Protein AF-A0A2V6U137-F1 (afdb_monomer)

Solvent-accessible surface area (backbone atoms only — not comparable to full-atom values): 7036 Å² total; per-residue (Å²): 137,81,88,84,94,75,87,90,84,85,84,79,81,77,67,94,67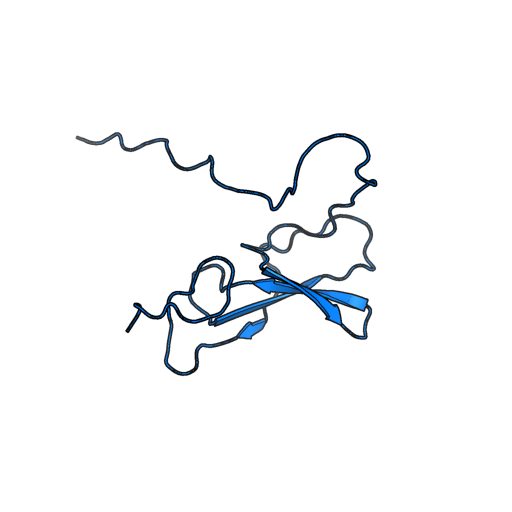,78,74,93,78,88,84,77,72,92,76,80,63,59,64,43,59,69,60,67,76,71,48,80,46,70,47,99,87,61,27,41,34,37,34,20,53,25,87,84,58,71,28,49,19,28,39,38,76,40,72,68,88,54,87,64,59,40,82,39,69,83,53,81,66,51,72,38,72,46,96,84,54,76,62,59,54,39,89,96,51,73,49,69,33,88,87,65,121

Secondary structure (DSSP, 8-state):
----------S----------S-PPP----EE--SS--EEEE-TTSPEEEEE--TTS-SSEEEEEE-SSSSSPEE-TT---EEE--BTB---B-TTSSSBPTT--

pLDDT: mean 73.42, std 18.9, range [32.53, 94.38]

Sequence (105 aa):
MRAELGALSLAAVAAFVGGAAAGRPPADVVATGIARPLQLALDPEGRLVVLGPGAAGDAAGEIVRVPLDRGGGLDLSGAPRVRIPFARGPRPFSLGSLAVEPRSG

Radius of gyration: 17.19 Å; Cα contacts (8 Å, |Δi|>4): 142; chains: 1; bounding box: 58×29×42 Å

Mean predicted aligned error: 12.32 Å

Structure (mmCIF, N/CA/C/O backbone):
data_AF-A0A2V6U137-F1
#
_entry.id   AF-A0A2V6U137-F1
#
loop_
_atom_site.group_PDB
_atom_site.id
_atom_site.type_symbol
_atom_site.label_atom_id
_atom_site.label_alt_id
_atom_site.label_comp_id
_atom_site.label_asym_id
_atom_site.label_entity_id
_atom_site.label_seq_id
_atom_site.pdbx_PDB_ins_code
_atom_site.Cartn_x
_atom_site.Cartn_y
_atom_site.Cartn_z
_atom_site.occupancy
_atom_site.B_iso_or_equiv
_atom_site.auth_seq_id
_atom_site.auth_comp_id
_atom_site.auth_asym_id
_atom_site.auth_atom_id
_atom_site.pdbx_PDB_model_num
ATOM 1 N N . MET A 1 1 ? -40.693 -0.733 -10.929 1.00 37.34 1 MET A N 1
ATOM 2 C CA . MET A 1 1 ? -40.107 -0.117 -12.141 1.00 37.34 1 MET A CA 1
ATOM 3 C C . MET A 1 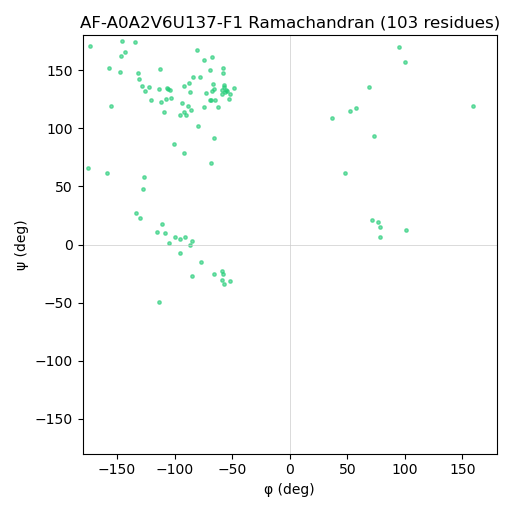1 ? -38.858 0.629 -11.664 1.00 37.34 1 MET A C 1
ATOM 5 O O . MET A 1 1 ? -39.018 1.657 -11.035 1.00 37.34 1 MET A O 1
ATOM 9 N N . ARG A 1 2 ? -37.725 -0.042 -11.405 1.00 40.25 2 ARG A N 1
ATOM 10 C CA . ARG A 1 2 ? -36.623 -0.459 -12.305 1.00 40.25 2 ARG A CA 1
ATOM 11 C C . ARG A 1 2 ? -36.039 0.682 -13.155 1.00 40.25 2 ARG A C 1
ATOM 13 O O . ARG A 1 2 ? -36.725 1.119 -14.065 1.00 40.25 2 ARG A O 1
ATOM 20 N N . ALA A 1 3 ? -34.756 0.966 -12.867 1.00 42.12 3 ALA A N 1
ATOM 21 C CA . ALA A 1 3 ? -33.736 1.688 -13.648 1.00 42.12 3 ALA A CA 1
ATOM 22 C C . ALA A 1 3 ? -34.010 3.207 -13.808 1.00 42.12 3 ALA A C 1
ATOM 24 O O . ALA A 1 3 ? -35.149 3.596 -13.989 1.00 42.12 3 ALA A O 1
ATOM 25 N N . GLU A 1 4 ? -33.080 4.154 -13.657 1.00 38.41 4 GLU A N 1
ATOM 26 C CA . GLU A 1 4 ? -31.678 4.189 -14.078 1.00 38.41 4 GLU A CA 1
ATOM 27 C C . GLU A 1 4 ? -30.875 5.161 -13.185 1.00 38.41 4 GLU A C 1
ATOM 29 O O . GLU A 1 4 ? -31.150 6.354 -13.136 1.00 38.41 4 GLU A O 1
ATOM 34 N N . LEU A 1 5 ? -29.865 4.657 -12.475 1.00 41.91 5 LEU A N 1
ATOM 35 C CA . LEU A 1 5 ? -28.780 5.453 -11.880 1.00 41.91 5 LEU A CA 1
ATOM 36 C C . LEU A 1 5 ? -27.475 4.829 -12.380 1.00 41.91 5 LEU A C 1
ATOM 38 O O . LEU A 1 5 ? -26.688 4.257 -11.630 1.00 41.91 5 LEU A O 1
ATOM 42 N N . GLY A 1 6 ? -27.343 4.796 -13.703 1.00 42.28 6 GLY A N 1
ATOM 43 C CA . GLY A 1 6 ? -26.193 4.259 -14.409 1.00 42.28 6 GLY A CA 1
ATOM 44 C C . GLY A 1 6 ? -25.359 5.402 -14.961 1.00 42.28 6 GLY A C 1
ATOM 45 O O . GLY A 1 6 ? -25.897 6.300 -15.593 1.00 42.28 6 GLY A O 1
ATOM 46 N N . ALA A 1 7 ? -24.051 5.304 -14.748 1.00 41.88 7 ALA A N 1
ATOM 47 C CA . ALA A 1 7 ? -23.009 6.161 -15.300 1.00 41.88 7 ALA A CA 1
ATOM 48 C C . ALA A 1 7 ? -22.938 7.569 -14.702 1.00 41.88 7 ALA A C 1
ATOM 50 O O . ALA A 1 7 ? -23.581 8.482 -15.189 1.00 41.88 7 ALA A O 1
ATOM 51 N N . LEU A 1 8 ? -22.087 7.741 -13.683 1.00 40.31 8 LEU A N 1
ATOM 52 C CA . LEU A 1 8 ? -21.220 8.920 -13.510 1.00 40.31 8 LEU A CA 1
ATOM 53 C C . LEU A 1 8 ? -20.304 8.716 -12.286 1.00 40.31 8 LEU A C 1
ATOM 55 O O . LEU A 1 8 ? -20.407 9.418 -11.289 1.00 40.31 8 LEU A O 1
ATOM 59 N N . SER A 1 9 ? -19.384 7.747 -12.335 1.00 41.56 9 SER A N 1
ATOM 60 C CA . SER A 1 9 ? -18.204 7.787 -11.450 1.00 41.56 9 SER A CA 1
ATOM 61 C C . SER A 1 9 ? -17.045 6.934 -11.983 1.00 41.56 9 SER A C 1
ATOM 63 O O . SER A 1 9 ? -16.624 5.968 -11.354 1.00 41.56 9 SER A O 1
ATOM 65 N N . LEU A 1 10 ? -16.515 7.262 -13.163 1.00 37.28 10 LEU A N 1
ATOM 66 C CA . LEU A 1 10 ? -15.283 6.621 -13.654 1.00 37.28 10 LEU A CA 1
ATOM 67 C C . LEU A 1 10 ? -14.222 7.622 -14.136 1.00 37.28 10 LEU A C 1
ATOM 69 O O . LEU A 1 10 ? -13.354 7.271 -14.923 1.00 37.28 10 LEU A O 1
ATOM 73 N N . ALA A 1 11 ? -14.275 8.873 -13.668 1.00 32.53 11 ALA A N 1
ATOM 74 C CA . ALA A 1 11 ? -13.384 9.939 -14.142 1.00 32.53 11 ALA A CA 1
ATOM 75 C C . ALA A 1 11 ? -12.418 10.501 -13.082 1.00 32.53 11 ALA A C 1
ATOM 77 O O . ALA A 1 11 ? -11.757 11.500 -13.334 1.00 32.53 11 ALA A O 1
ATOM 78 N N . ALA A 1 12 ? -12.287 9.875 -11.909 1.00 35.47 12 ALA A N 1
ATOM 79 C CA . ALA A 1 12 ? -11.383 10.362 -10.862 1.00 35.47 12 ALA A CA 1
ATOM 80 C C . ALA A 1 12 ? -10.423 9.277 -10.355 1.00 35.47 12 ALA A C 1
ATOM 82 O O . ALA A 1 12 ? -10.239 9.102 -9.156 1.00 35.47 12 ALA A O 1
ATOM 83 N N . VAL A 1 13 ? -9.775 8.551 -11.269 1.00 37.28 13 VAL A N 1
ATOM 84 C CA . VAL A 1 13 ? -8.486 7.921 -10.952 1.00 37.28 13 VAL A CA 1
ATOM 85 C C . VAL A 1 13 ? -7.417 8.923 -11.363 1.00 37.28 13 VAL A C 1
ATOM 87 O O . VAL A 1 13 ? -6.841 8.849 -12.444 1.00 37.28 13 VAL A O 1
ATOM 90 N N . ALA A 1 14 ? -7.212 9.929 -10.511 1.00 37.19 14 ALA A N 1
ATOM 91 C CA . ALA A 1 14 ? -6.048 10.791 -10.607 1.00 37.19 14 ALA A CA 1
ATOM 92 C C . ALA A 1 14 ? -4.824 9.922 -10.305 1.00 37.19 14 ALA A C 1
ATOM 94 O O . ALA A 1 14 ? -4.434 9.725 -9.155 1.00 37.19 14 ALA A O 1
ATOM 95 N N . ALA A 1 15 ? -4.241 9.356 -11.359 1.00 41.56 15 ALA A N 1
ATOM 96 C CA . ALA A 1 15 ? -2.841 8.999 -11.343 1.00 41.56 15 ALA A CA 1
ATOM 97 C C . ALA A 1 15 ? -2.076 10.228 -10.828 1.00 41.56 15 ALA A C 1
ATOM 99 O O . ALA A 1 15 ? -2.357 11.351 -11.253 1.00 41.56 15 ALA A O 1
ATOM 100 N N . PHE A 1 16 ? -1.137 10.034 -9.903 1.00 43.16 16 PHE A N 1
ATOM 101 C CA . PHE A 1 16 ? -0.186 11.070 -9.507 1.00 43.16 16 PHE A CA 1
ATOM 102 C C . PHE A 1 16 ? 0.760 11.327 -10.693 1.00 43.16 16 PHE A C 1
ATOM 104 O O . PHE A 1 16 ? 1.917 10.921 -10.721 1.00 43.16 16 PHE A O 1
ATOM 111 N N . VAL A 1 17 ? 0.219 11.932 -11.747 1.00 44.59 17 VAL A N 1
ATOM 112 C CA . VAL A 1 17 ? 0.945 12.452 -12.893 1.00 44.59 17 VAL A CA 1
ATOM 113 C C . VAL A 1 17 ? 1.039 13.940 -12.629 1.00 44.59 17 VAL A C 1
ATOM 115 O O . VAL A 1 17 ? 0.182 14.725 -13.027 1.00 44.59 17 VAL A O 1
ATOM 118 N N . GLY A 1 18 ? 2.082 14.320 -11.892 1.00 39.81 18 GLY A N 1
ATOM 119 C CA . GLY A 1 18 ? 2.564 15.688 -11.952 1.00 39.81 18 GLY A CA 1
ATOM 120 C C . GLY A 1 18 ? 2.814 16.052 -13.417 1.00 39.81 18 GLY A C 1
ATOM 121 O O . GLY A 1 18 ? 3.492 15.303 -14.118 1.00 39.81 18 GLY A O 1
ATOM 122 N N . GLY A 1 19 ? 2.188 17.149 -13.849 1.00 39.12 19 GLY A N 1
ATOM 123 C CA . GLY A 1 19 ? 2.487 17.971 -15.026 1.00 39.12 19 GLY A CA 1
ATOM 124 C C . GLY A 1 19 ? 2.976 17.264 -16.294 1.00 39.12 19 GLY A C 1
ATOM 125 O O . GLY A 1 19 ? 4.131 16.865 -16.404 1.00 39.12 19 GLY A O 1
ATOM 126 N N . ALA A 1 20 ? 2.132 17.220 -17.322 1.00 51.62 20 ALA A N 1
ATOM 127 C CA . ALA A 1 20 ? 2.606 17.009 -18.684 1.00 51.62 20 ALA A CA 1
ATOM 128 C C . ALA A 1 20 ? 3.420 18.227 -19.166 1.00 51.62 20 ALA A C 1
ATOM 130 O O . ALA A 1 20 ? 2.939 19.349 -19.032 1.00 51.62 20 ALA A O 1
ATOM 131 N N . ALA A 1 21 ? 4.604 17.999 -19.751 1.00 52.31 21 ALA A N 1
ATOM 132 C CA . ALA A 1 21 ? 5.003 18.464 -21.094 1.00 52.31 21 ALA A CA 1
ATOM 133 C C . ALA A 1 21 ? 6.542 18.482 -21.254 1.00 52.31 21 ALA A C 1
ATOM 135 O O . ALA A 1 21 ? 7.222 19.218 -20.557 1.00 52.31 21 ALA A O 1
ATOM 136 N N . ALA A 1 22 ? 7.050 17.692 -22.213 1.00 46.41 22 ALA A N 1
ATOM 137 C CA . ALA A 1 22 ? 8.425 17.655 -22.746 1.00 46.41 22 ALA A CA 1
ATOM 138 C C . ALA A 1 22 ? 9.587 17.392 -21.751 1.00 46.41 22 ALA A C 1
ATOM 140 O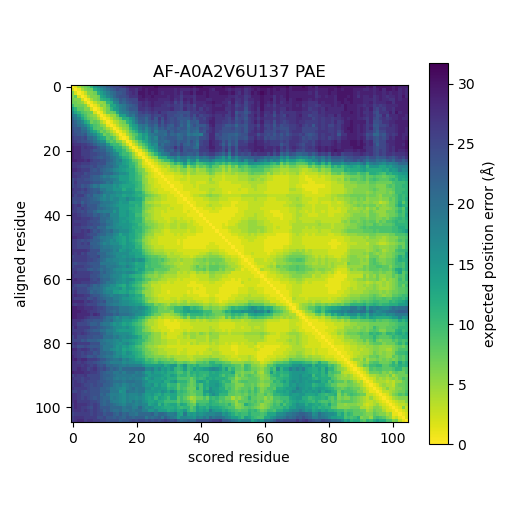 O . ALA A 1 22 ? 9.887 18.189 -20.873 1.00 46.41 22 ALA A O 1
ATOM 141 N N . GLY A 1 23 ? 10.309 16.277 -21.949 1.00 60.25 23 GLY A N 1
ATOM 142 C CA . GLY A 1 23 ? 11.551 15.968 -21.216 1.00 60.25 23 GLY A CA 1
ATOM 143 C C . GLY A 1 23 ? 11.423 14.974 -20.058 1.00 60.25 23 GLY A C 1
ATOM 144 O O . GLY A 1 23 ? 12.361 14.832 -19.277 1.00 60.25 23 GLY A O 1
ATOM 145 N N . ARG A 1 24 ? 10.294 14.263 -19.931 1.00 61.94 24 ARG A N 1
ATOM 146 C CA . ARG A 1 24 ? 10.167 13.203 -18.922 1.00 61.94 24 ARG A CA 1
ATOM 147 C C . ARG A 1 24 ? 11.155 12.074 -19.255 1.00 61.94 24 ARG A C 1
ATOM 149 O O . ARG A 1 24 ? 11.079 11.551 -20.369 1.00 61.94 24 ARG A O 1
ATOM 156 N N . PRO A 1 25 ? 12.053 11.688 -18.331 1.00 69.06 25 PRO A N 1
ATOM 157 C CA . PRO A 1 25 ? 12.879 10.509 -18.536 1.00 69.06 25 PRO A CA 1
ATOM 158 C C . PRO A 1 25 ? 11.975 9.288 -18.755 1.00 69.06 25 PRO A C 1
ATOM 160 O O . PRO A 1 25 ? 10.866 9.253 -18.204 1.00 69.06 25 PRO A O 1
ATOM 163 N N . PRO A 1 26 ? 12.408 8.306 -19.565 1.00 76.06 26 PRO A N 1
ATOM 164 C CA . PRO A 1 26 ? 11.669 7.060 -19.706 1.00 76.06 26 PRO A CA 1
ATOM 165 C C . PRO A 1 26 ? 11.403 6.491 -18.310 1.00 76.06 26 PRO A C 1
ATOM 167 O O . PRO A 1 26 ? 12.297 6.449 -17.465 1.00 76.06 26 PRO A O 1
ATOM 170 N N . ALA A 1 27 ? 10.144 6.153 -18.045 1.00 77.12 27 ALA A N 1
ATOM 171 C CA . ALA A 1 27 ? 9.705 5.644 -16.758 1.00 77.12 27 ALA A CA 1
ATOM 172 C C . ALA A 1 27 ? 9.107 4.258 -16.964 1.00 77.12 27 ALA A C 1
ATOM 174 O O . ALA A 1 27 ? 8.164 4.104 -17.742 1.00 77.12 27 ALA A O 1
ATOM 175 N N . ASP A 1 28 ? 9.637 3.280 -16.239 1.00 82.06 28 ASP A N 1
ATOM 176 C CA . ASP A 1 28 ? 9.128 1.918 -16.263 1.00 82.06 28 ASP A CA 1
ATOM 177 C C . ASP A 1 28 ? 8.000 1.745 -15.247 1.00 82.06 28 ASP A C 1
ATOM 179 O O . ASP A 1 28 ? 8.052 2.236 -14.113 1.00 82.06 28 ASP A O 1
ATOM 183 N N . VAL A 1 29 ? 6.962 1.014 -15.648 1.00 85.38 29 VAL A N 1
ATOM 184 C CA . VAL A 1 29 ? 5.918 0.570 -14.724 1.00 85.38 29 VAL A CA 1
ATOM 185 C C . VAL A 1 29 ? 6.452 -0.645 -13.977 1.00 85.38 29 VAL A C 1
ATOM 187 O O . VAL A 1 29 ? 6.465 -1.746 -14.516 1.00 85.38 29 VAL A O 1
ATOM 190 N N . VAL A 1 30 ? 6.884 -0.445 -12.732 1.00 87.38 30 VAL A N 1
ATOM 191 C CA . VAL A 1 30 ? 7.425 -1.524 -11.882 1.00 87.38 30 VAL A CA 1
ATOM 192 C C . VAL A 1 30 ? 6.333 -2.309 -11.148 1.00 87.38 30 VAL A C 1
ATOM 194 O O . VAL A 1 30 ? 6.505 -3.487 -10.845 1.00 87.38 30 VAL A O 1
ATOM 197 N N . ALA A 1 31 ? 5.184 -1.683 -10.878 1.00 89.94 31 ALA A N 1
ATOM 198 C CA . ALA A 1 31 ? 4.059 -2.327 -10.210 1.00 89.94 31 ALA A CA 1
ATOM 199 C C . ALA A 1 31 ? 2.714 -1.642 -10.491 1.00 89.94 31 ALA A C 1
ATOM 201 O O . ALA A 1 31 ? 2.638 -0.429 -10.691 1.00 89.94 31 ALA A O 1
ATOM 202 N N . THR A 1 32 ? 1.646 -2.434 -10.434 1.00 89.94 32 THR A N 1
ATOM 203 C CA . THR A 1 32 ? 0.235 -2.034 -10.534 1.00 89.94 32 THR A CA 1
ATOM 204 C C . THR A 1 32 ? -0.589 -2.737 -9.442 1.00 89.94 32 THR A C 1
ATOM 206 O O . THR A 1 32 ? -0.056 -3.535 -8.673 1.00 89.94 32 THR A O 1
ATOM 209 N N . GLY A 1 33 ? -1.878 -2.409 -9.300 1.00 88.75 33 GLY A N 1
ATOM 210 C CA . GLY A 1 33 ? -2.755 -3.055 -8.306 1.00 88.75 33 GLY A CA 1
ATOM 211 C C . GLY A 1 33 ? -2.596 -2.556 -6.859 1.00 88.75 33 GLY A C 1
ATOM 212 O O . GLY A 1 33 ? -3.209 -3.089 -5.933 1.00 88.75 33 GLY A O 1
ATOM 213 N N . ILE A 1 34 ? -1.799 -1.507 -6.624 1.00 87.56 34 ILE A N 1
ATOM 214 C CA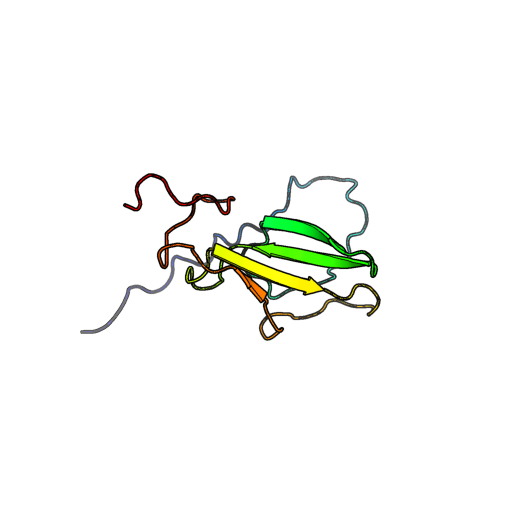 . ILE A 1 34 ? -1.692 -0.858 -5.311 1.00 87.56 34 ILE A CA 1
ATOM 215 C C . ILE A 1 34 ? -2.699 0.292 -5.231 1.00 87.56 34 ILE A C 1
ATOM 217 O O . ILE A 1 34 ? -2.573 1.298 -5.929 1.00 87.56 34 ILE A O 1
ATOM 221 N N . ALA A 1 35 ? -3.696 0.158 -4.356 1.00 83.19 35 ALA A N 1
ATOM 222 C CA . ALA A 1 35 ? -4.671 1.209 -4.110 1.00 83.19 35 ALA A CA 1
ATOM 223 C C . ALA A 1 35 ? -4.024 2.402 -3.386 1.00 83.19 35 ALA A C 1
ATOM 225 O O . ALA A 1 35 ? -3.469 2.246 -2.302 1.00 83.19 35 ALA A O 1
ATOM 226 N N . ARG A 1 36 ? -4.145 3.596 -3.982 1.00 82.25 36 ARG A N 1
ATOM 227 C CA . ARG A 1 36 ? -3.797 4.898 -3.380 1.00 82.25 36 ARG A CA 1
ATOM 228 C C . ARG A 1 36 ? -2.403 4.936 -2.709 1.00 82.25 36 ARG A C 1
ATOM 230 O O . ARG A 1 36 ? -2.331 5.195 -1.506 1.00 82.25 36 ARG A O 1
ATOM 237 N N . PRO A 1 37 ? -1.302 4.712 -3.457 1.00 88.81 37 PRO A N 1
ATOM 238 C CA . PRO A 1 37 ? 0.050 4.843 -2.913 1.00 88.81 37 PRO A CA 1
ATOM 239 C C . PRO A 1 37 ? 0.257 6.230 -2.296 1.00 88.81 37 PRO A C 1
ATOM 241 O O . PRO A 1 37 ? -0.089 7.234 -2.920 1.00 88.81 37 PRO A O 1
ATOM 244 N N . LEU A 1 38 ? 0.811 6.282 -1.085 1.00 87.75 38 LEU A N 1
ATOM 245 C CA . LEU A 1 38 ? 1.028 7.525 -0.348 1.00 87.75 38 LEU A CA 1
ATOM 246 C C . LEU A 1 38 ? 2.512 7.842 -0.166 1.00 87.75 38 LEU A C 1
ATOM 248 O O . LEU A 1 38 ? 2.939 8.962 -0.432 1.00 87.75 38 LEU A O 1
ATOM 252 N N . GLN A 1 39 ? 3.293 6.867 0.298 1.00 88.94 39 GLN A N 1
ATOM 253 C CA . GLN A 1 39 ? 4.728 7.031 0.523 1.00 88.94 39 GLN A CA 1
ATOM 254 C C . GLN A 1 39 ? 5.504 5.867 -0.083 1.00 88.94 39 GLN A C 1
ATOM 256 O O . GLN A 1 39 ? 5.025 4.731 -0.116 1.00 88.94 39 GLN A O 1
ATOM 261 N N . LEU A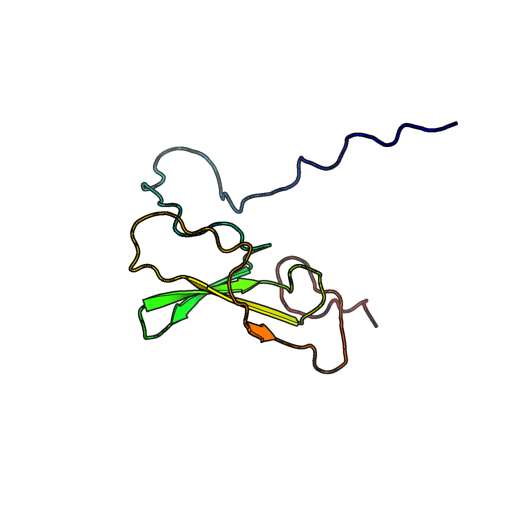 1 40 ? 6.711 6.179 -0.551 1.00 92.06 40 LEU A N 1
ATOM 262 C CA . LEU A 1 40 ? 7.647 5.249 -1.168 1.00 92.06 40 LEU A CA 1
ATOM 263 C C . LEU A 1 40 ? 8.959 5.275 -0.383 1.00 92.06 40 LEU A C 1
ATOM 265 O O . LEU A 1 40 ? 9.453 6.351 -0.043 1.00 92.06 40 LEU A O 1
ATOM 269 N N . ALA A 1 41 ? 9.523 4.104 -0.117 1.00 93.25 41 ALA A N 1
ATOM 270 C CA . ALA A 1 41 ? 10.840 3.942 0.489 1.00 93.25 41 ALA A CA 1
ATOM 271 C C . ALA A 1 41 ? 11.555 2.732 -0.123 1.00 93.25 41 ALA A C 1
ATOM 273 O O . ALA A 1 41 ? 10.925 1.900 -0.771 1.00 93.25 41 ALA A O 1
ATOM 274 N N . LEU A 1 42 ? 12.862 2.621 0.098 1.00 93.44 42 LEU A N 1
ATOM 275 C CA . LEU A 1 42 ? 13.618 1.403 -0.186 1.00 93.44 42 LEU A CA 1
ATOM 276 C C . LEU A 1 42 ? 13.957 0.721 1.139 1.00 93.44 42 LEU A C 1
ATOM 278 O O . LEU A 1 42 ? 14.363 1.398 2.086 1.00 93.44 42 LEU A O 1
ATOM 282 N N . ASP A 1 43 ? 13.763 -0.594 1.217 1.00 90.62 43 ASP A N 1
ATOM 283 C CA . ASP A 1 43 ? 14.293 -1.386 2.330 1.00 90.62 43 ASP A CA 1
ATOM 284 C C . ASP A 1 43 ? 15.789 -1.715 2.115 1.00 90.62 43 ASP A C 1
ATOM 286 O O . ASP A 1 43 ? 16.320 -1.478 1.023 1.00 90.62 43 ASP A O 1
ATOM 290 N N . PRO A 1 44 ? 16.510 -2.210 3.143 1.00 92.81 44 PRO A N 1
ATOM 291 C CA . PRO A 1 44 ? 17.931 -2.552 3.020 1.00 92.81 44 PRO A CA 1
ATOM 292 C C . PRO A 1 44 ? 18.230 -3.607 1.948 1.00 92.81 44 PRO A C 1
ATOM 294 O O . PRO A 1 44 ? 19.345 -3.666 1.438 1.00 92.81 44 PRO A O 1
ATOM 297 N N . GLU A 1 45 ? 17.239 -4.420 1.583 1.00 91.50 45 GLU A N 1
ATOM 298 C CA . GLU A 1 45 ? 17.330 -5.426 0.527 1.00 91.50 45 GLU A CA 1
ATOM 299 C C . GLU A 1 45 ? 17.052 -4.851 -0.876 1.00 91.50 45 GLU A C 1
ATOM 301 O O . GLU A 1 45 ? 17.046 -5.596 -1.856 1.00 91.50 45 GLU A O 1
ATOM 306 N N . GLY A 1 46 ? 16.825 -3.539 -0.994 1.00 89.81 46 GLY A N 1
ATOM 307 C CA . GLY A 1 46 ? 16.607 -2.847 -2.264 1.00 89.81 46 GLY A CA 1
ATOM 308 C C . GLY A 1 46 ? 15.199 -3.011 -2.840 1.00 89.81 46 GLY A C 1
ATOM 309 O O . GLY A 1 46 ? 14.98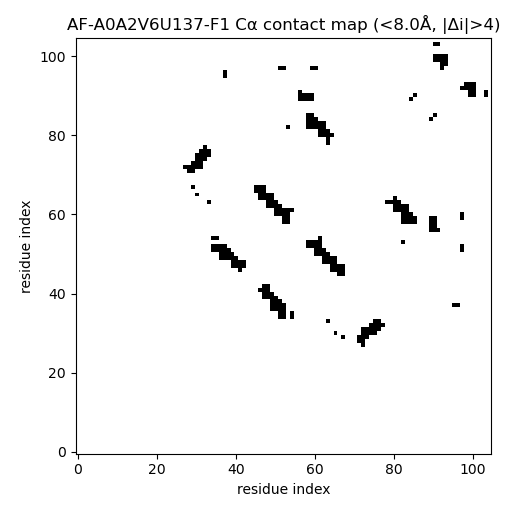2 -2.721 -4.018 1.00 89.81 46 GLY A O 1
ATOM 310 N N . ARG A 1 47 ? 14.223 -3.468 -2.048 1.00 91.12 47 ARG A N 1
ATOM 311 C CA . ARG A 1 47 ? 12.822 -3.559 -2.480 1.00 91.12 47 ARG A CA 1
ATOM 312 C C . ARG A 1 47 ? 12.130 -2.223 -2.284 1.00 91.12 47 ARG A C 1
ATOM 314 O O . ARG A 1 47 ? 12.341 -1.532 -1.287 1.00 91.12 47 ARG A O 1
ATOM 321 N N . LEU A 1 48 ? 11.232 -1.891 -3.205 1.00 92.69 48 LEU A N 1
ATOM 322 C CA . LEU A 1 48 ? 10.364 -0.733 -3.050 1.00 92.69 48 LEU A CA 1
ATOM 323 C C . LEU A 1 48 ? 9.275 -1.056 -2.025 1.00 92.69 48 LEU A C 1
ATOM 325 O O . LEU A 1 48 ? 8.450 -1.948 -2.214 1.00 92.69 48 LEU A O 1
ATOM 329 N N . VAL A 1 49 ? 9.265 -0.307 -0.935 1.00 94.38 49 VAL A N 1
ATOM 330 C CA . VAL A 1 49 ? 8.230 -0.335 0.091 1.00 94.38 49 VAL A CA 1
ATOM 331 C C . VAL A 1 49 ? 7.214 0.746 -0.238 1.00 94.38 49 VAL A C 1
ATOM 333 O O . VAL A 1 49 ? 7.554 1.926 -0.326 1.00 94.38 49 VAL A O 1
ATOM 336 N N . VAL A 1 50 ? 5.961 0.339 -0.406 1.00 93.38 50 VAL A N 1
ATOM 337 C CA . VAL A 1 50 ? 4.844 1.240 -0.678 1.00 93.38 50 VAL A CA 1
ATOM 338 C C . VAL A 1 50 ? 3.916 1.244 0.520 1.00 93.38 50 VAL A C 1
ATOM 340 O O . VAL A 1 50 ? 3.404 0.197 0.918 1.00 93.38 50 VAL A O 1
ATOM 343 N N . LEU A 1 51 ? 3.694 2.430 1.073 1.00 91.56 51 LEU A N 1
ATOM 344 C CA . LEU A 1 51 ? 2.727 2.672 2.132 1.00 91.56 51 LEU A CA 1
ATOM 345 C C . LEU A 1 51 ? 1.500 3.366 1.545 1.00 91.56 51 LEU A C 1
ATOM 347 O O . LEU A 1 51 ? 1.625 4.353 0.817 1.00 91.56 51 LEU A O 1
ATOM 351 N N . GLY A 1 52 ? 0.320 2.873 1.897 1.00 88.81 52 GLY A N 1
ATOM 352 C CA . GLY A 1 52 ? -0.964 3.493 1.577 1.00 88.81 52 GLY A CA 1
ATOM 353 C C . GLY A 1 52 ? -1.982 3.269 2.697 1.00 88.81 52 GLY A C 1
ATOM 354 O O . GLY A 1 52 ? -1.680 2.573 3.666 1.00 88.81 52 GLY A O 1
ATOM 355 N N . PRO A 1 53 ? -3.184 3.856 2.607 1.00 86.12 53 PRO A N 1
ATOM 356 C CA . PRO A 1 53 ? -4.289 3.505 3.494 1.00 86.12 53 PRO A CA 1
ATOM 357 C C . PRO A 1 53 ? -4.765 2.069 3.219 1.00 86.12 53 PRO A C 1
ATOM 359 O O . PRO A 1 53 ? -4.537 1.538 2.131 1.00 86.12 53 PRO A O 1
ATOM 362 N N . GLY A 1 54 ? -5.481 1.458 4.171 1.00 84.50 54 GLY A N 1
ATOM 363 C CA . GLY A 1 54 ? -6.175 0.193 3.911 1.00 84.50 54 GLY A CA 1
ATOM 364 C C . GLY A 1 54 ? -7.104 0.313 2.701 1.00 84.50 54 GLY A C 1
ATOM 365 O O . GLY A 1 54 ? -7.866 1.279 2.605 1.00 84.50 54 GLY A O 1
ATOM 366 N N . ALA A 1 55 ? -7.047 -0.647 1.773 1.00 77.62 55 ALA A N 1
ATOM 367 C CA . ALA A 1 55 ? -7.792 -0.574 0.512 1.00 77.62 55 ALA A CA 1
ATOM 368 C C . ALA A 1 55 ? -9.317 -0.460 0.719 1.00 77.62 55 ALA A C 1
ATOM 370 O O . ALA A 1 55 ? -9.996 0.197 -0.069 1.00 77.62 55 ALA A O 1
ATOM 371 N N . ALA A 1 56 ? -9.836 -1.037 1.809 1.00 77.06 56 ALA A N 1
ATOM 372 C CA . ALA A 1 56 ? -11.237 -0.944 2.225 1.00 77.06 56 ALA A CA 1
ATOM 373 C C . ALA A 1 56 ? -11.489 0.107 3.331 1.00 77.06 56 ALA A C 1
ATOM 375 O O . ALA A 1 56 ? -12.592 0.184 3.866 1.00 77.06 56 ALA A O 1
ATOM 376 N N . GLY A 1 57 ? -10.485 0.911 3.704 1.00 76.00 57 GLY A N 1
ATOM 377 C CA . GLY A 1 57 ? -10.576 1.862 4.822 1.00 76.00 57 GLY A CA 1
ATOM 378 C C . GLY A 1 57 ? -10.595 1.199 6.206 1.00 76.00 57 GLY A C 1
ATOM 379 O O . GLY A 1 57 ? -11.045 1.793 7.181 1.00 76.00 57 GLY A O 1
ATOM 380 N N . ASP A 1 58 ? -10.118 -0.036 6.300 1.00 80.00 58 ASP A N 1
ATOM 381 C CA . ASP A 1 58 ? -10.262 -0.936 7.447 1.00 80.00 58 ASP A CA 1
ATOM 382 C C . ASP A 1 58 ? -8.977 -1.086 8.289 1.00 80.00 58 ASP A C 1
ATOM 384 O O . ASP A 1 58 ? -8.944 -1.834 9.268 1.00 80.00 58 ASP A O 1
ATOM 388 N N . ALA A 1 59 ? -7.900 -0.386 7.930 1.00 84.12 59 ALA A N 1
ATOM 389 C CA . ALA A 1 59 ? -6.626 -0.373 8.648 1.00 84.12 59 ALA A CA 1
ATOM 390 C C . ALA A 1 59 ? -5.942 0.990 8.522 1.00 84.12 59 ALA A C 1
ATOM 392 O O . ALA A 1 59 ? -6.074 1.615 7.468 1.00 84.12 59 ALA A O 1
ATOM 393 N N . ALA A 1 60 ? -5.178 1.386 9.557 1.00 83.88 60 ALA A N 1
ATOM 394 C CA . ALA A 1 60 ? -4.400 2.630 9.648 1.00 83.88 60 ALA A CA 1
ATOM 395 C C . ALA A 1 60 ? -3.478 2.836 8.437 1.00 83.88 60 ALA A C 1
ATOM 397 O O . ALA A 1 60 ? -3.230 3.960 8.019 1.00 83.88 60 ALA A O 1
ATOM 398 N N . GLY A 1 61 ? -2.996 1.735 7.870 1.00 89.44 61 GLY A N 1
ATOM 399 C CA . GLY A 1 61 ? -2.271 1.698 6.615 1.00 89.44 61 GLY A CA 1
ATOM 400 C C . GLY A 1 61 ? -2.002 0.265 6.174 1.00 89.44 61 GLY A C 1
ATOM 401 O O . GLY A 1 61 ? -2.206 -0.691 6.925 1.00 89.44 61 GLY A O 1
ATOM 402 N N . GLU A 1 62 ? -1.518 0.125 4.953 1.00 92.31 62 GLU A N 1
ATOM 403 C CA . GLU A 1 62 ? -1.023 -1.115 4.375 1.00 92.31 62 GLU A CA 1
ATOM 404 C C . GLU A 1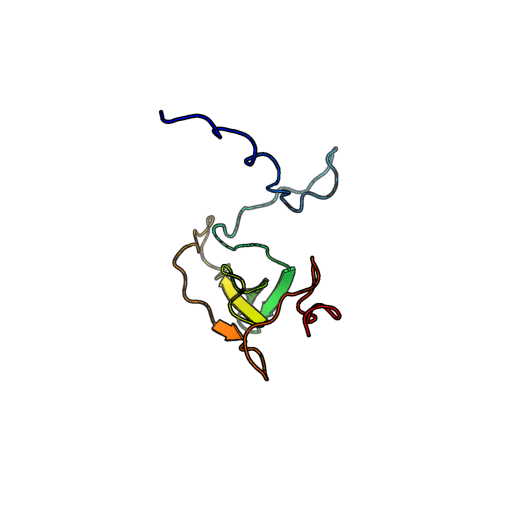 62 ? 0.364 -0.886 3.795 1.00 92.31 62 GLU A C 1
ATOM 406 O O . GLU A 1 62 ? 0.613 0.112 3.115 1.00 92.31 62 GLU A O 1
ATOM 411 N N . ILE A 1 63 ? 1.253 -1.841 4.050 1.00 93.69 63 ILE A N 1
ATOM 412 C CA . ILE A 1 63 ? 2.576 -1.900 3.445 1.00 93.69 63 ILE A CA 1
ATOM 413 C C . ILE A 1 63 ? 2.589 -3.031 2.422 1.00 93.69 63 ILE A C 1
ATOM 415 O O . ILE A 1 63 ? 2.314 -4.191 2.749 1.00 93.69 63 ILE A O 1
ATOM 419 N N . VAL A 1 64 ? 2.969 -2.684 1.195 1.00 93.50 64 VAL A N 1
ATOM 420 C CA . VAL A 1 64 ? 3.259 -3.622 0.109 1.00 93.50 64 VAL A CA 1
ATOM 421 C C . VAL A 1 64 ? 4.746 -3.527 -0.214 1.00 93.50 64 VAL A C 1
ATOM 423 O O . VAL A 1 64 ? 5.291 -2.432 -0.334 1.00 93.50 64 VAL A O 1
ATOM 426 N N . ARG A 1 65 ? 5.413 -4.676 -0.346 1.00 92.75 65 ARG A N 1
ATOM 427 C CA . ARG A 1 65 ? 6.812 -4.751 -0.783 1.00 92.75 65 ARG A CA 1
ATOM 428 C C . ARG A 1 65 ? 6.861 -5.195 -2.236 1.00 92.75 65 ARG A C 1
ATOM 430 O O . ARG A 1 65 ? 6.302 -6.234 -2.579 1.00 92.75 65 ARG A O 1
ATOM 437 N N . VAL A 1 66 ? 7.541 -4.418 -3.065 1.00 91.56 66 VAL A N 1
ATOM 438 C CA . VAL A 1 66 ? 7.685 -4.649 -4.499 1.00 91.56 66 VAL A CA 1
ATOM 439 C C . VAL A 1 66 ? 9.129 -5.069 -4.782 1.00 91.56 66 VAL A C 1
ATOM 441 O O . VAL A 1 66 ? 10.047 -4.268 -4.577 1.00 91.56 66 VAL A O 1
ATOM 444 N N . PRO A 1 67 ? 9.359 -6.313 -5.229 1.00 88.31 67 PRO A N 1
ATOM 445 C CA . PRO A 1 67 ? 10.671 -6.720 -5.708 1.00 88.31 67 PRO A CA 1
ATOM 446 C C . PRO A 1 67 ? 10.988 -5.981 -7.016 1.00 88.31 67 PRO A C 1
ATOM 448 O O . PRO A 1 67 ? 10.199 -6.035 -7.956 1.00 88.31 67 PRO A O 1
ATOM 451 N N . LEU A 1 68 ? 12.119 -5.271 -7.056 1.00 86.50 68 LEU A N 1
ATOM 452 C CA . LEU A 1 68 ? 12.581 -4.520 -8.234 1.00 86.50 68 LEU A CA 1
ATOM 453 C C . LEU A 1 68 ? 13.576 -5.312 -9.099 1.00 86.50 68 LEU A C 1
ATOM 455 O O . LEU A 1 68 ? 13.953 -4.869 -10.177 1.00 86.50 68 LEU A O 1
ATOM 459 N N . ASP A 1 69 ? 14.010 -6.478 -8.624 1.00 82.38 69 ASP A N 1
ATOM 460 C CA . ASP A 1 69 ? 14.946 -7.381 -9.300 1.00 82.38 69 ASP A CA 1
ATOM 461 C C . ASP A 1 69 ? 14.288 -8.193 -10.426 1.00 82.38 69 ASP A C 1
ATOM 463 O O . ASP A 1 69 ? 14.974 -8.760 -11.279 1.00 82.38 69 ASP A O 1
ATOM 467 N N . ARG A 1 70 ? 12.954 -8.242 -10.459 1.00 68.62 70 ARG A N 1
ATOM 468 C CA . ARG A 1 70 ? 12.202 -8.877 -11.539 1.00 68.62 70 ARG A CA 1
ATOM 469 C C . ARG A 1 70 ? 11.904 -7.849 -12.619 1.00 68.62 70 ARG A C 1
ATOM 471 O O . ARG A 1 70 ? 11.121 -6.934 -12.405 1.00 68.62 70 ARG A O 1
ATOM 478 N N . GLY A 1 71 ? 12.527 -8.012 -13.784 1.00 67.25 71 GLY A N 1
ATOM 479 C CA . GLY A 1 71 ? 12.203 -7.200 -14.953 1.00 67.25 71 GLY A CA 1
ATOM 480 C C . GLY A 1 71 ? 10.717 -7.317 -15.322 1.00 67.25 71 GLY A C 1
ATOM 481 O O . GLY A 1 71 ? 10.170 -8.419 -15.349 1.00 67.25 71 GLY A O 1
ATOM 482 N N . GLY A 1 72 ? 10.085 -6.180 -15.626 1.00 73.62 72 GLY A N 1
ATOM 483 C CA . GLY A 1 72 ? 8.674 -6.088 -16.012 1.00 73.62 72 GLY A CA 1
ATOM 484 C C . GLY A 1 72 ? 7.738 -5.655 -14.877 1.00 73.62 72 GLY A C 1
ATOM 485 O O . GLY A 1 72 ? 8.047 -5.782 -13.696 1.00 73.62 72 GLY A O 1
ATOM 486 N N . GLY A 1 73 ? 6.577 -5.112 -15.247 1.00 83.44 73 GLY A N 1
ATOM 487 C CA . GLY A 1 73 ? 5.589 -4.633 -14.282 1.00 83.44 73 GLY A CA 1
ATOM 488 C C . GLY A 1 73 ? 4.862 -5.771 -13.572 1.00 83.44 73 GLY A C 1
ATOM 489 O O . GLY A 1 73 ? 4.342 -6.682 -14.215 1.00 83.44 73 GLY A O 1
ATOM 490 N N . LEU A 1 74 ? 4.793 -5.699 -12.243 1.00 89.19 74 LEU A N 1
ATOM 491 C CA . LEU A 1 74 ? 4.082 -6.673 -11.412 1.00 89.19 74 LEU A CA 1
ATOM 492 C C . LEU A 1 74 ? 2.634 -6.239 -11.152 1.00 89.19 74 LEU A C 1
ATOM 494 O O . LEU A 1 74 ? 2.381 -5.084 -10.809 1.00 89.19 74 LEU A O 1
ATOM 498 N N . ASP A 1 75 ? 1.681 -7.165 -11.243 1.00 89.88 75 ASP A N 1
ATOM 499 C CA . ASP A 1 75 ? 0.338 -6.958 -10.689 1.00 89.88 75 ASP A CA 1
ATOM 500 C C . ASP A 1 75 ? 0.306 -7.404 -9.224 1.00 89.88 75 ASP A C 1
ATOM 502 O O . ASP A 1 75 ? 0.560 -8.565 -8.898 1.00 89.88 75 ASP A O 1
ATOM 506 N N . LEU A 1 76 ? 0.006 -6.462 -8.332 1.00 89.31 76 LEU A N 1
ATOM 507 C CA . LEU A 1 76 ? -0.021 -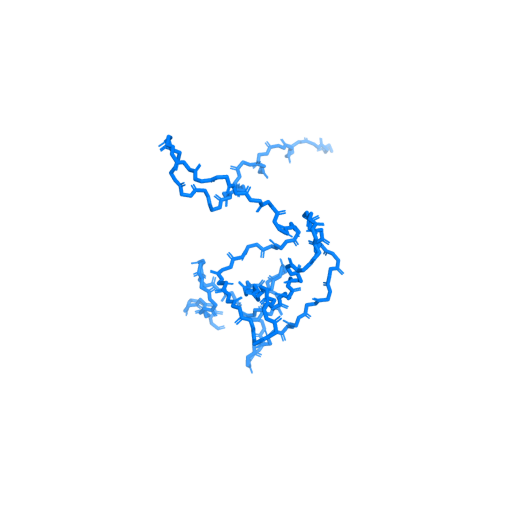6.666 -6.885 1.00 89.31 76 LEU A CA 1
ATOM 508 C C . LEU A 1 76 ? -1.438 -6.603 -6.305 1.00 89.31 76 LEU A C 1
ATOM 510 O O . LEU A 1 76 ? -1.604 -6.473 -5.088 1.00 89.31 76 LEU A O 1
ATOM 514 N N . SER A 1 77 ? -2.466 -6.733 -7.149 1.00 87.56 77 SER A N 1
ATOM 515 C CA . SER A 1 77 ? -3.871 -6.727 -6.721 1.00 87.56 77 SER A CA 1
ATOM 516 C C . SER A 1 77 ? -4.175 -7.820 -5.683 1.00 87.56 77 SER A C 1
ATOM 518 O O . SER A 1 77 ? -4.952 -7.586 -4.762 1.00 87.56 77 SER A O 1
ATOM 520 N N . GLY A 1 78 ? -3.515 -8.982 -5.781 1.00 86.19 78 GLY A N 1
ATOM 521 C CA . GLY A 1 78 ? -3.626 -10.098 -4.828 1.00 86.19 78 GLY A CA 1
ATOM 522 C C . GLY A 1 78 ? -2.392 -10.322 -3.946 1.00 86.19 78 GLY A C 1
ATOM 523 O O . GLY A 1 78 ? -2.287 -11.363 -3.298 1.00 86.19 78 GLY A O 1
ATOM 524 N N . ALA A 1 79 ? -1.425 -9.400 -3.949 1.00 86.44 79 ALA A N 1
ATOM 525 C CA . ALA A 1 79 ? -0.178 -9.586 -3.214 1.00 86.44 79 ALA A CA 1
ATOM 526 C C . ALA A 1 79 ? -0.394 -9.532 -1.687 1.00 86.44 79 ALA A C 1
ATOM 528 O O . ALA A 1 79 ? -1.274 -8.803 -1.221 1.00 86.44 79 ALA A O 1
ATOM 529 N N . PRO A 1 80 ? 0.430 -10.240 -0.890 1.00 87.88 80 PRO A N 1
ATOM 530 C CA . PRO A 1 80 ? 0.403 -10.125 0.564 1.00 87.88 80 PRO A CA 1
ATOM 531 C C . PRO A 1 80 ? 0.629 -8.683 1.028 1.00 87.88 80 PRO A C 1
ATOM 533 O O . PRO A 1 80 ? 1.519 -7.989 0.529 1.00 87.88 80 PRO A O 1
ATOM 536 N N . ARG A 1 81 ? -0.150 -8.250 2.023 1.00 90.81 81 ARG A N 1
ATOM 537 C CA . ARG A 1 81 ? -0.105 -6.891 2.578 1.00 90.81 81 ARG A CA 1
ATOM 538 C C . ARG A 1 81 ? 0.104 -6.944 4.077 1.00 90.81 81 ARG A C 1
ATOM 540 O O . ARG A 1 81 ? -0.595 -7.674 4.778 1.00 90.81 81 ARG A O 1
ATOM 547 N N . VAL A 1 82 ? 1.041 -6.147 4.581 1.00 93.50 82 VAL A N 1
ATOM 548 C CA . VAL A 1 82 ? 1.188 -5.962 6.026 1.00 93.50 82 VAL A CA 1
ATOM 549 C C . VAL A 1 82 ? 0.238 -4.852 6.449 1.00 93.50 82 VAL A C 1
ATOM 551 O O . VAL A 1 82 ? 0.389 -3.708 6.025 1.00 93.50 82 VAL A O 1
ATOM 554 N N . ARG A 1 83 ? -0.746 -5.194 7.279 1.00 90.75 83 ARG A N 1
ATOM 555 C CA . ARG A 1 83 ? -1.735 -4.243 7.795 1.00 90.75 83 ARG A CA 1
ATOM 556 C C . ARG A 1 83 ? -1.210 -3.559 9.051 1.00 90.75 83 ARG A C 1
ATOM 558 O O . ARG A 1 83 ? -0.781 -4.226 9.988 1.00 90.75 83 ARG A O 1
ATOM 565 N N . ILE A 1 84 ? -1.305 -2.236 9.085 1.00 89.25 84 ILE A N 1
ATOM 566 C CA . ILE A 1 84 ? -1.058 -1.417 10.271 1.00 89.25 84 ILE A CA 1
ATOM 567 C C . ILE A 1 84 ? -2.424 -1.164 10.919 1.00 89.25 84 ILE A C 1
ATOM 569 O O . ILE A 1 84 ? -3.258 -0.488 10.316 1.00 89.25 84 ILE A O 1
ATOM 573 N N . PRO A 1 85 ? -2.721 -1.728 12.099 1.00 85.69 85 PRO A N 1
ATOM 574 C CA . PRO A 1 85 ? -4.022 -1.555 12.729 1.00 85.69 85 PRO A CA 1
ATOM 575 C C . PRO A 1 85 ? -4.168 -0.156 13.333 1.00 85.69 85 PRO A C 1
ATOM 577 O O . PRO A 1 85 ? -3.192 0.513 13.669 1.00 85.69 85 PRO A O 1
ATOM 580 N N . PHE A 1 86 ? -5.412 0.269 13.538 1.00 78.94 86 PHE A N 1
ATOM 581 C CA . PHE A 1 86 ? -5.689 1.428 14.379 1.00 78.94 86 PHE A CA 1
ATOM 582 C C . PHE A 1 86 ? -5.592 1.062 15.857 1.00 78.94 86 PHE A C 1
ATOM 584 O O . PHE A 1 86 ? -6.062 0.005 16.270 1.00 78.94 86 PHE A O 1
ATOM 591 N N . ALA A 1 87 ? -5.096 1.987 16.676 1.00 78.25 87 ALA A N 1
ATOM 592 C CA . ALA A 1 87 ? -4.962 1.767 18.114 1.00 78.25 87 ALA A CA 1
ATOM 593 C C . ALA A 1 87 ? -6.306 1.613 18.860 1.00 78.25 87 ALA A C 1
ATOM 595 O O . ALA A 1 87 ? -6.340 1.009 19.927 1.00 78.25 87 ALA A O 1
ATOM 596 N N . ARG A 1 88 ? -7.410 2.176 18.341 1.00 78.38 88 ARG A N 1
ATOM 597 C CA . ARG A 1 88 ? -8.734 2.195 19.007 1.00 78.38 88 ARG A CA 1
ATOM 598 C C . ARG A 1 88 ? -9.898 1.796 18.083 1.00 78.38 88 ARG A C 1
ATOM 600 O O . ARG A 1 88 ? -11.023 2.229 18.300 1.00 78.38 88 ARG A O 1
ATOM 607 N N . GLY A 1 89 ? -9.628 0.991 17.054 1.00 71.38 89 GLY A N 1
ATOM 608 C CA . GLY A 1 89 ? -10.618 0.580 16.046 1.00 71.38 89 GLY A CA 1
ATOM 609 C C . GLY A 1 89 ? -10.629 1.458 14.783 1.00 71.38 89 GLY A C 1
ATOM 610 O O . GLY A 1 89 ? -9.942 2.480 14.761 1.00 71.38 89 GLY A O 1
ATOM 611 N N . PRO A 1 90 ? -11.343 1.048 13.713 1.00 71.94 90 PRO A N 1
ATOM 612 C CA . PRO A 1 90 ? -11.297 1.706 12.406 1.00 71.94 90 PRO A CA 1
ATOM 613 C C . PRO A 1 90 ? -11.655 3.193 12.456 1.00 71.94 90 PRO A C 1
ATOM 615 O O . PRO A 1 90 ? -12.677 3.560 13.033 1.00 71.94 90 PRO A O 1
ATOM 618 N N . ARG A 1 91 ? -10.829 4.047 11.838 1.00 72.50 91 ARG A N 1
ATOM 619 C CA . ARG A 1 91 ? -11.057 5.497 11.751 1.00 72.50 91 ARG A CA 1
ATOM 620 C C . ARG A 1 91 ? -10.888 6.016 10.318 1.00 72.50 91 ARG A C 1
ATOM 622 O O . ARG A 1 91 ? -9.979 5.584 9.622 1.00 72.50 91 ARG A O 1
ATOM 629 N N . PRO A 1 92 ? -11.699 6.981 9.868 1.00 70.81 92 PRO A N 1
ATOM 630 C CA . PRO A 1 92 ? -11.420 7.725 8.644 1.00 70.81 92 PRO A CA 1
ATOM 631 C C . PRO A 1 92 ? -10.057 8.437 8.696 1.00 70.81 92 PRO A C 1
ATOM 633 O O . PRO A 1 92 ? -9.607 8.856 9.764 1.00 70.81 92 PRO A O 1
ATOM 636 N N . PHE A 1 93 ? -9.441 8.632 7.528 1.00 68.06 93 PHE A N 1
ATOM 637 C CA . PHE A 1 93 ? -8.188 9.379 7.365 1.00 68.06 93 PHE A CA 1
ATOM 638 C C . PHE A 1 93 ? -8.398 10.670 6.603 1.00 68.06 93 PHE A C 1
ATOM 640 O O . PHE A 1 93 ? -9.223 10.725 5.685 1.00 68.06 93 PHE A O 1
ATOM 647 N N . SER A 1 94 ? -7.557 11.656 6.890 1.00 69.00 94 SER A N 1
ATOM 648 C CA . SER A 1 94 ? -7.421 12.816 6.018 1.00 69.00 94 SER A CA 1
ATOM 649 C C . SER A 1 94 ? -6.812 12.406 4.667 1.00 69.00 94 SER A C 1
ATOM 651 O O . SER A 1 94 ? -5.891 11.589 4.590 1.00 69.00 94 SER A O 1
ATOM 653 N N . LEU A 1 95 ? -7.344 12.957 3.572 1.00 64.69 95 LEU A N 1
ATOM 654 C CA . LEU A 1 95 ? -6.897 12.635 2.214 1.00 64.69 95 LEU A CA 1
ATOM 655 C C . LEU A 1 95 ? -5.400 12.943 2.048 1.00 64.69 95 LEU A C 1
ATOM 657 O O . LEU A 1 95 ? -4.957 14.044 2.355 1.00 64.69 95 LEU A O 1
ATOM 661 N N . GLY A 1 96 ? -4.629 11.979 1.538 1.00 65.06 96 GLY A N 1
ATOM 662 C CA . GLY A 1 96 ? -3.184 12.156 1.356 1.00 65.06 96 GLY A CA 1
ATOM 663 C C . GLY A 1 96 ? -2.374 12.046 2.653 1.00 65.06 96 GLY A C 1
ATOM 664 O O . GLY A 1 96 ? -1.242 12.515 2.706 1.00 65.06 96 GLY A O 1
ATOM 665 N N . SER A 1 97 ? -2.932 11.440 3.703 1.00 67.38 97 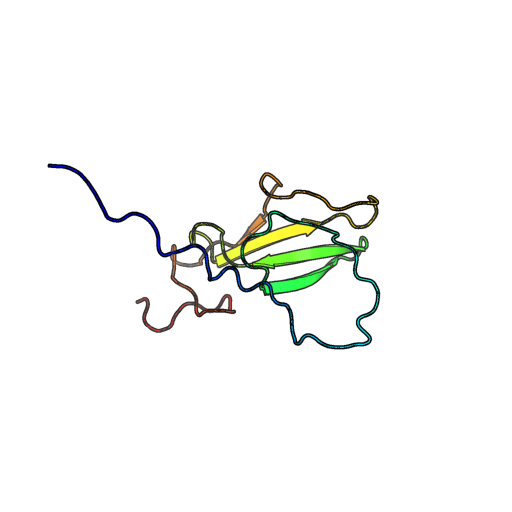SER A N 1
ATOM 666 C CA . SER A 1 97 ? -2.256 11.216 4.979 1.00 67.38 97 SER A CA 1
ATOM 667 C C . SER A 1 97 ? -2.718 9.905 5.619 1.00 67.38 97 SER A C 1
ATOM 669 O O . SER A 1 97 ? -3.768 9.369 5.268 1.00 67.38 97 SER A O 1
ATOM 671 N N . LEU A 1 98 ? -1.937 9.399 6.576 1.00 69.25 98 LEU A N 1
ATOM 672 C CA . LEU A 1 98 ? -2.374 8.360 7.520 1.00 69.25 98 LEU A CA 1
ATOM 673 C C . LEU A 1 98 ? -2.870 8.950 8.850 1.00 69.25 98 LEU A C 1
ATOM 675 O O . LEU A 1 98 ? -3.177 8.216 9.788 1.00 69.25 98 LEU A O 1
ATOM 679 N N . ALA A 1 99 ? -2.939 10.278 8.958 1.00 71.62 99 ALA A N 1
ATOM 680 C CA . ALA A 1 99 ? -3.516 10.943 10.114 1.00 71.62 99 ALA A CA 1
ATOM 681 C C . ALA A 1 99 ? -5.019 10.648 10.203 1.00 71.62 99 ALA A C 1
ATOM 683 O O . ALA A 1 99 ? -5.747 10.750 9.211 1.00 71.62 99 ALA A O 1
ATOM 684 N N . VAL A 1 100 ? -5.470 10.303 11.410 1.00 68.75 100 VAL A N 1
ATOM 685 C CA . VAL A 1 100 ? -6.894 10.157 11.729 1.00 68.75 100 VAL A CA 1
ATOM 686 C C . VAL A 1 100 ? -7.600 11.480 11.450 1.00 68.75 100 VAL A C 1
ATOM 688 O O . VAL A 1 100 ? -7.127 12.531 11.882 1.00 68.75 100 VAL A O 1
ATOM 691 N N . GLU A 1 101 ? -8.738 11.423 10.757 1.00 73.00 101 GLU A N 1
ATOM 692 C CA . GLU A 1 101 ? -9.552 12.603 10.476 1.00 73.00 101 GLU A CA 1
ATOM 693 C C . GLU A 1 101 ? -10.042 13.212 11.802 1.00 73.00 101 GLU A C 1
ATOM 695 O O . GLU A 1 101 ? -10.792 12.545 12.528 1.00 73.00 101 GLU A O 1
ATOM 700 N N . PRO A 1 102 ? -9.675 14.465 12.136 1.00 67.06 102 PRO A N 1
ATOM 701 C CA . PRO A 1 102 ? -9.978 15.054 13.442 1.00 67.06 102 PRO A CA 1
ATOM 702 C C . PRO A 1 102 ? -11.472 15.086 13.787 1.00 67.06 102 PRO A C 1
ATOM 704 O O . PRO A 1 102 ? -11.839 15.080 14.958 1.00 67.06 102 PRO A O 1
ATOM 707 N N . ARG A 1 103 ? -12.348 15.101 12.774 1.00 73.50 103 ARG A N 1
ATOM 708 C CA . ARG A 1 103 ? -13.810 15.144 12.945 1.00 73.50 103 ARG A CA 1
ATOM 709 C C . ARG A 1 103 ? -14.469 13.775 13.115 1.00 73.50 103 ARG A C 1
ATOM 711 O O . ARG A 1 103 ? -15.686 13.708 13.238 1.00 73.50 103 ARG A O 1
ATOM 718 N N . SER A 1 104 ? -13.696 12.691 13.094 1.00 65.88 104 SER A N 1
ATOM 719 C CA . SER A 1 104 ? -14.230 11.324 13.029 1.00 65.88 104 SER A CA 1
ATOM 720 C C . SER A 1 104 ? -14.486 10.629 14.375 1.00 65.88 104 SER A C 1
ATOM 722 O O . SER A 1 104 ? -14.852 9.455 14.369 1.00 65.88 104 SER A O 1
ATOM 724 N N . GLY A 1 105 ? -14.325 11.363 15.487 1.00 58.28 105 GLY A N 1
ATOM 725 C CA . GLY A 1 105 ? -14.892 11.091 16.821 1.00 58.28 105 GLY A CA 1
ATOM 726 C C . GLY A 1 105 ? -14.668 9.707 17.391 1.00 58.28 105 GLY A C 1
ATOM 727 O O . GLY A 1 105 ? -15.546 8.846 17.196 1.00 58.28 105 GLY A O 1
#

Foldseek 3Di:
DDDDPDDDDDPPPPDPDPDDDDDDDDDAQAEDQDPAFQDWDADPVRWIWTWDADNVQFALIKIDTGDNPDPHYYYCNPPDIDGHHDPPGGADDDPSDSDGDPPGD

Nearest PDB structures (foldseek):
  7qh2-assembly1_D  TM=4.606E-01  e=1.377E+00  Acetobacterium woodii
  8qx8-assembly1_A  TM=6.204E-01  e=6.209E+00  Saccharomyces cerevisiae